Protein AF-A0A0Q5WQ61-F1 (afdb_monomer_lite)

Structure (mmCIF, N/CA/C/O backbone):
data_AF-A0A0Q5WQ61-F1
#
_entry.id   AF-A0A0Q5WQ61-F1
#
loop_
_atom_site.group_PDB
_atom_site.id
_atom_site.type_symbol
_atom_site.label_atom_id
_atom_site.label_alt_id
_atom_site.label_comp_id
_atom_site.label_asym_id
_atom_site.label_entity_id
_atom_site.label_seq_id
_atom_site.pdbx_PDB_ins_code
_atom_site.Cartn_x
_atom_site.Cartn_y
_atom_site.Cartn_z
_atom_site.occupancy
_atom_site.B_iso_or_equiv
_atom_site.auth_seq_id
_atom_site.auth_comp_id
_atom_site.auth_asym_id
_atom_site.auth_atom_id
_atom_site.pdbx_PDB_model_num
ATOM 1 N N . MET A 1 1 ? -1.335 -3.354 -9.719 1.00 56.50 1 MET A N 1
ATOM 2 C CA . MET A 1 1 ? -0.683 -2.643 -8.590 1.00 56.50 1 MET A CA 1
ATOM 3 C C . MET A 1 1 ? -1.381 -2.957 -7.273 1.00 56.50 1 MET A C 1
ATOM 5 O O . MET A 1 1 ? -0.746 -3.537 -6.408 1.00 56.50 1 MET A O 1
ATOM 9 N N . LEU A 1 2 ? -2.677 -2.667 -7.157 1.00 54.28 2 LEU A N 1
ATOM 10 C CA . LEU A 1 2 ? -3.498 -2.963 -5.979 1.00 54.28 2 LEU A CA 1
ATOM 11 C C . LEU A 1 2 ? -3.603 -4.471 -5.639 1.00 54.28 2 LEU A C 1
ATOM 13 O O . LEU A 1 2 ? -3.399 -4.837 -4.489 1.00 54.28 2 LEU A O 1
ATOM 17 N N . GLU A 1 3 ? -3.763 -5.367 -6.624 1.00 52.66 3 GLU A N 1
ATOM 18 C CA . GLU A 1 3 ? -3.766 -6.828 -6.377 1.00 52.66 3 GLU A CA 1
ATOM 19 C C . GLU A 1 3 ? -2.460 -7.351 -5.756 1.00 52.66 3 GLU A C 1
ATOM 21 O O . GLU A 1 3 ? -2.464 -8.275 -4.948 1.00 52.66 3 GLU A O 1
ATOM 26 N N . GLN A 1 4 ? -1.317 -6.741 -6.086 1.00 56.22 4 GLN A N 1
ATOM 27 C CA . GLN A 1 4 ? -0.029 -7.162 -5.526 1.00 56.22 4 GLN A CA 1
ATOM 28 C C . GLN A 1 4 ? 0.081 -6.816 -4.035 1.00 56.22 4 GLN A C 1
ATOM 30 O O . GLN A 1 4 ? 0.702 -7.573 -3.291 1.00 56.22 4 GLN A O 1
ATOM 35 N N . LEU A 1 5 ? -0.580 -5.740 -3.587 1.00 56.97 5 LEU A N 1
ATOM 36 C CA . LEU A 1 5 ? -0.651 -5.359 -2.173 1.00 56.97 5 LEU A CA 1
ATOM 37 C C . LEU A 1 5 ? -1.421 -6.393 -1.335 1.00 56.97 5 LEU A C 1
ATOM 39 O O . LEU A 1 5 ? -1.100 -6.572 -0.163 1.00 56.97 5 LEU A O 1
ATOM 43 N N . LEU A 1 6 ? -2.383 -7.101 -1.938 1.00 51.66 6 LEU A N 1
ATOM 44 C CA . LEU A 1 6 ? -3.174 -8.150 -1.283 1.00 51.66 6 LEU A CA 1
ATOM 45 C C . LEU A 1 6 ? -2.451 -9.504 -1.216 1.00 51.66 6 LEU A C 1
ATOM 47 O O . LEU A 1 6 ? -2.662 -10.263 -0.278 1.00 51.66 6 LEU A O 1
ATOM 51 N N . THR A 1 7 ? -1.579 -9.811 -2.183 1.00 55.62 7 THR A N 1
ATOM 52 C CA . THR A 1 7 ? -0.872 -11.112 -2.249 1.00 55.62 7 THR A CA 1
ATOM 53 C C . THR A 1 7 ? 0.320 -11.251 -1.292 1.00 55.62 7 THR A C 1
ATOM 55 O O . THR A 1 7 ? 0.933 -12.314 -1.239 1.00 55.62 7 THR A O 1
ATOM 58 N N . GLY A 1 8 ? 0.693 -10.192 -0.562 1.00 55.75 8 GLY A N 1
ATOM 59 C CA . GLY A 1 8 ? 1.890 -10.188 0.292 1.00 55.75 8 GLY A CA 1
ATOM 60 C C . GLY A 1 8 ? 3.217 -10.131 -0.480 1.00 55.75 8 GLY A C 1
ATOM 61 O O . GLY A 1 8 ? 4.282 -10.285 0.117 1.00 55.75 8 GLY A O 1
ATOM 62 N N . ALA A 1 9 ? 3.179 -9.897 -1.797 1.00 63.34 9 ALA A N 1
ATOM 63 C CA . ALA A 1 9 ? 4.379 -9.718 -2.605 1.00 63.34 9 ALA A CA 1
ATOM 64 C C . ALA A 1 9 ? 5.161 -8.474 -2.148 1.00 63.34 9 ALA A C 1
ATOM 66 O O . ALA A 1 9 ? 4.590 -7.409 -1.906 1.00 63.34 9 ALA A O 1
ATOM 67 N N . THR A 1 10 ? 6.485 -8.600 -2.047 1.00 70.94 10 THR A N 1
ATOM 68 C CA . THR A 1 10 ? 7.361 -7.465 -1.733 1.00 70.94 10 THR A CA 1
ATOM 69 C C . THR A 1 10 ? 7.332 -6.432 -2.859 1.00 70.94 10 THR A C 1
ATOM 71 O O . THR A 1 10 ? 7.145 -6.785 -4.026 1.00 70.94 10 THR A O 1
ATOM 74 N N . ASP A 1 11 ? 7.594 -5.164 -2.532 1.00 73.25 11 ASP A N 1
ATOM 75 C CA . ASP A 1 11 ? 7.620 -4.058 -3.501 1.00 73.25 11 ASP A CA 1
ATOM 76 C C . ASP A 1 11 ? 8.540 -4.347 -4.696 1.00 73.25 11 ASP A C 1
ATOM 78 O O . ASP A 1 11 ? 8.225 -3.980 -5.822 1.00 73.25 11 ASP A O 1
ATOM 82 N N . HIS A 1 12 ? 9.638 -5.075 -4.471 1.00 75.88 12 HIS A N 1
ATOM 83 C CA . HIS A 1 12 ? 10.545 -5.524 -5.527 1.00 75.88 12 HIS A CA 1
ATOM 84 C C . HIS A 1 12 ? 9.878 -6.517 -6.492 1.00 75.88 12 HIS A C 1
ATOM 86 O O . HIS A 1 12 ? 9.997 -6.394 -7.708 1.00 75.88 12 HIS A O 1
ATOM 92 N N . THR A 1 13 ? 9.152 -7.504 -5.966 1.00 80.12 13 THR A N 1
ATOM 93 C CA . THR A 1 13 ? 8.466 -8.514 -6.788 1.00 80.12 13 THR A CA 1
ATOM 94 C C . THR A 1 13 ? 7.319 -7.879 -7.570 1.00 80.12 13 THR A C 1
ATOM 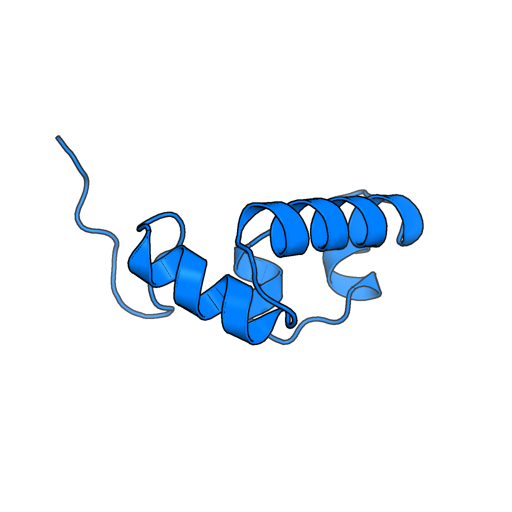96 O O . THR A 1 13 ? 7.136 -8.144 -8.759 1.00 80.12 13 THR A O 1
ATOM 99 N N . ALA A 1 14 ? 6.565 -6.997 -6.915 1.00 78.19 14 ALA A N 1
ATOM 100 C CA . ALA A 1 14 ? 5.477 -6.259 -7.535 1.00 78.19 14 ALA A CA 1
ATOM 101 C C . ALA A 1 14 ? 5.982 -5.275 -8.604 1.00 78.19 14 ALA A C 1
ATOM 103 O O . ALA A 1 14 ? 5.359 -5.157 -9.660 1.00 78.19 14 ALA A O 1
ATOM 104 N N . SER A 1 15 ? 7.120 -4.606 -8.374 1.00 80.69 15 SER A N 1
ATOM 105 C CA . SER A 1 15 ? 7.699 -3.679 -9.350 1.00 80.69 15 SER A CA 1
ATOM 106 C C . SER A 1 15 ? 8.174 -4.413 -10.604 1.00 80.69 15 SER A C 1
ATOM 108 O O . SER A 1 15 ? 7.853 -3.978 -11.705 1.00 80.69 15 SER A O 1
ATOM 110 N N . GLN A 1 16 ? 8.834 -5.568 -10.450 1.00 82.44 16 GLN A N 1
ATOM 111 C CA . GLN A 1 16 ? 9.249 -6.422 -11.572 1.00 82.44 16 GLN A CA 1
ATOM 112 C C . GLN A 1 16 ? 8.055 -6.886 -12.415 1.00 82.44 16 GLN A C 1
ATOM 114 O O . GLN A 1 16 ? 8.056 -6.727 -13.632 1.00 82.44 16 GLN A O 1
ATOM 119 N N . ARG A 1 17 ? 6.989 -7.383 -11.771 1.00 81.56 17 ARG A N 1
ATOM 120 C CA . ARG A 1 17 ? 5.762 -7.831 -12.462 1.00 81.56 17 ARG A CA 1
ATOM 121 C C . ARG A 1 17 ? 5.068 -6.722 -13.257 1.00 81.56 17 ARG A C 1
ATOM 123 O O . ARG A 1 17 ? 4.366 -7.017 -14.215 1.00 81.56 17 ARG A O 1
ATOM 130 N N . LEU A 1 18 ? 5.245 -5.465 -12.855 1.00 79.06 18 LEU A N 1
ATOM 131 C CA . LEU A 1 18 ? 4.649 -4.295 -13.506 1.00 79.06 18 LEU A CA 1
ATOM 132 C C . LEU A 1 18 ? 5.620 -3.567 -14.450 1.00 79.06 18 LEU A C 1
ATOM 134 O O . LEU A 1 18 ? 5.256 -2.521 -14.982 1.00 79.06 18 LEU A O 1
ATOM 138 N N . GLY A 1 19 ? 6.848 -4.070 -14.633 1.00 84.88 19 GLY A N 1
ATOM 139 C CA . GLY A 1 19 ? 7.875 -3.403 -15.441 1.00 84.88 19 GLY A CA 1
ATOM 140 C C . GLY A 1 19 ? 8.311 -2.040 -14.885 1.00 84.88 19 GLY A C 1
ATOM 141 O O . GLY A 1 19 ? 8.744 -1.171 -15.637 1.00 84.88 19 GLY A O 1
ATOM 142 N N . LEU A 1 20 ? 8.166 -1.820 -13.574 1.00 86.50 20 LEU A N 1
ATOM 143 C CA . LEU A 1 20 ? 8.502 -0.566 -12.901 1.00 86.50 20 LEU A CA 1
ATOM 144 C C . LEU A 1 20 ? 9.798 -0.698 -12.101 1.00 86.50 20 LEU A C 1
ATOM 146 O O . LEU A 1 20 ? 10.077 -1.729 -11.486 1.00 86.50 20 LEU A O 1
ATOM 150 N N . SER A 1 21 ? 10.557 0.397 -12.014 1.00 89.50 21 SER A N 1
ATOM 151 C CA . SER A 1 21 ? 11.651 0.470 -11.046 1.00 89.50 21 SER A CA 1
ATOM 152 C C . SER A 1 21 ? 11.099 0.480 -9.610 1.00 89.50 21 SER A C 1
ATOM 154 O O . SER A 1 21 ? 10.045 1.084 -9.370 1.00 89.50 21 SER A O 1
ATOM 156 N N . PRO A 1 22 ? 11.812 -0.105 -8.624 1.00 85.31 22 PRO A N 1
ATOM 157 C CA . PRO A 1 22 ? 11.352 -0.146 -7.232 1.00 85.31 22 PRO A CA 1
ATOM 158 C C . PRO A 1 22 ? 11.007 1.234 -6.656 1.00 85.31 22 PRO A C 1
ATOM 160 O O . PRO A 1 22 ? 10.020 1.385 -5.942 1.00 85.31 22 PRO A O 1
ATOM 163 N N . ARG A 1 23 ? 11.770 2.274 -7.027 1.00 87.56 23 ARG A N 1
ATOM 164 C CA . ARG A 1 23 ? 11.504 3.664 -6.616 1.00 87.56 23 ARG A CA 1
ATOM 165 C C . ARG A 1 23 ? 10.188 4.206 -7.169 1.00 87.56 23 ARG A C 1
ATOM 167 O O . ARG A 1 23 ? 9.451 4.864 -6.445 1.00 87.56 23 ARG A O 1
ATOM 174 N N . THR A 1 24 ? 9.883 3.925 -8.436 1.00 86.50 24 THR A N 1
ATOM 175 C CA . THR A 1 24 ? 8.626 4.368 -9.063 1.00 86.50 24 THR A CA 1
ATOM 176 C C . THR A 1 24 ? 7.436 3.649 -8.448 1.00 86.50 24 THR A C 1
ATOM 178 O O . THR A 1 24 ? 6.408 4.271 -8.197 1.00 86.50 24 THR A O 1
ATOM 181 N N . PHE A 1 25 ? 7.587 2.351 -8.180 1.00 86.00 25 PHE A N 1
ATOM 182 C CA . PHE A 1 25 ? 6.565 1.567 -7.501 1.00 86.00 25 PHE A CA 1
ATOM 183 C C . PHE A 1 25 ? 6.296 2.111 -6.092 1.00 86.00 25 PHE A C 1
ATOM 185 O O . PHE A 1 25 ? 5.154 2.422 -5.775 1.00 86.00 25 PHE A O 1
ATOM 192 N N . SER A 1 26 ? 7.348 2.314 -5.294 1.00 84.75 26 SER A N 1
ATOM 193 C CA . SER A 1 26 ? 7.240 2.855 -3.935 1.00 84.75 26 SER A CA 1
ATOM 194 C C . SER A 1 26 ? 6.586 4.241 -3.909 1.00 84.75 26 SER A C 1
ATOM 196 O O . SER A 1 26 ? 5.651 4.436 -3.140 1.00 84.75 26 SER A O 1
ATOM 198 N N . ARG A 1 27 ? 6.968 5.163 -4.808 1.00 88.12 27 ARG A N 1
ATOM 199 C CA . ARG A 1 27 ? 6.326 6.487 -4.909 1.00 88.12 27 ARG A CA 1
ATOM 200 C C . ARG A 1 27 ? 4.823 6.379 -5.172 1.00 88.12 27 ARG A C 1
ATOM 202 O O . ARG A 1 27 ? 4.040 6.990 -4.459 1.00 88.12 27 ARG A O 1
ATOM 209 N N . ARG A 1 28 ? 4.419 5.560 -6.149 1.00 86.88 28 ARG A N 1
ATOM 210 C CA . ARG A 1 28 ? 2.996 5.358 -6.466 1.00 86.88 28 ARG A CA 1
ATOM 211 C C . ARG A 1 28 ? 2.236 4.723 -5.301 1.00 86.88 28 ARG A C 1
ATOM 213 O O . ARG A 1 28 ? 1.067 5.029 -5.105 1.00 86.88 28 ARG A O 1
ATOM 220 N N . VA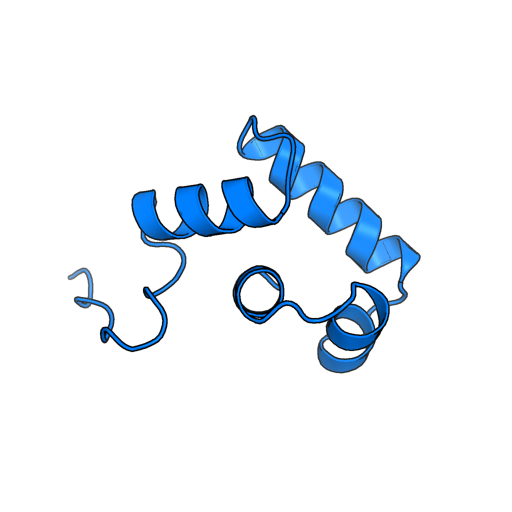L A 1 29 ? 2.867 3.815 -4.548 1.00 84.25 29 VAL A N 1
ATOM 221 C CA . VAL A 1 29 ? 2.256 3.234 -3.343 1.00 84.25 29 VAL A CA 1
ATOM 222 C C . VAL A 1 29 ? 2.052 4.316 -2.289 1.00 84.25 29 VAL A C 1
ATOM 224 O O . VAL A 1 29 ? 0.955 4.400 -1.754 1.00 84.25 29 VAL A O 1
ATOM 227 N N . SER A 1 30 ? 3.049 5.158 -2.017 1.00 85.75 30 SER A N 1
ATOM 228 C CA . SER A 1 30 ? 2.904 6.259 -1.058 1.00 85.75 30 SER A CA 1
ATOM 229 C C . SER A 1 30 ? 1.799 7.235 -1.465 1.00 85.75 30 SER A C 1
ATOM 231 O O . SER A 1 30 ? 0.929 7.518 -0.651 1.00 85.75 30 SER A O 1
ATOM 233 N N . GLU A 1 31 ? 1.760 7.656 -2.732 1.00 87.50 31 GLU A N 1
ATOM 234 C CA . GLU A 1 31 ? 0.694 8.518 -3.270 1.00 87.50 31 GLU A CA 1
ATOM 235 C C . GLU A 1 31 ? -0.696 7.878 -3.096 1.00 87.50 31 GLU A C 1
ATOM 237 O O . GLU A 1 31 ? -1.659 8.540 -2.717 1.00 87.50 31 GLU A O 1
ATOM 242 N N . LEU A 1 32 ? -0.805 6.566 -3.331 1.00 84.31 32 LEU A N 1
ATOM 243 C CA . LEU A 1 32 ? -2.044 5.815 -3.128 1.00 84.31 32 LEU A CA 1
ATOM 244 C C . LEU A 1 32 ? -2.450 5.759 -1.649 1.00 84.31 32 LEU A C 1
ATOM 246 O O . LEU A 1 32 ? -3.628 5.912 -1.339 1.00 84.31 32 LEU A O 1
ATOM 250 N N . LEU A 1 33 ? -1.497 5.522 -0.744 1.00 85.75 33 LEU A N 1
ATOM 251 C CA . LEU A 1 33 ? -1.743 5.486 0.699 1.00 85.75 33 LEU A CA 1
ATOM 252 C C . LEU A 1 33 ? -2.213 6.850 1.212 1.00 85.75 33 LEU A C 1
ATOM 254 O O . LEU A 1 33 ? -3.210 6.914 1.929 1.00 85.75 33 LEU A O 1
ATOM 258 N N . GLU A 1 34 ? -1.554 7.927 0.782 1.00 89.56 34 GLU A N 1
ATOM 259 C CA . GLU A 1 34 ? -1.940 9.307 1.086 1.00 89.56 34 GLU A CA 1
ATOM 260 C C . GLU A 1 34 ? -3.349 9.616 0.576 1.00 89.56 34 GLU A C 1
ATOM 262 O O . GLU A 1 34 ? -4.186 10.110 1.329 1.00 89.56 34 GLU A O 1
ATOM 267 N N . HIS A 1 35 ? -3.651 9.258 -0.675 1.00 86.81 35 HIS A N 1
ATOM 268 C CA . HIS A 1 35 ? -4.968 9.488 -1.266 1.00 86.81 35 HIS A CA 1
ATOM 269 C C . HIS A 1 35 ? -6.085 8.702 -0.563 1.00 86.81 35 HIS A C 1
ATOM 271 O O . HIS A 1 35 ? -7.219 9.168 -0.460 1.00 86.81 35 HIS A O 1
ATOM 277 N N . LEU A 1 36 ? -5.769 7.505 -0.069 1.00 84.38 36 LEU A N 1
ATOM 278 C CA . LEU A 1 36 ? -6.690 6.671 0.698 1.00 84.38 36 LEU A CA 1
ATOM 279 C C . LEU A 1 36 ? -6.760 7.056 2.186 1.00 84.38 36 LEU A C 1
ATOM 281 O O . LEU A 1 36 ? -7.630 6.544 2.888 1.00 84.38 36 LEU A O 1
ATOM 285 N N . GLY A 1 37 ? -5.873 7.931 2.672 1.00 89.25 37 GLY A N 1
ATOM 286 C CA . GLY A 1 37 ? -5.788 8.311 4.084 1.00 89.25 37 GLY A CA 1
ATOM 287 C C . GLY A 1 37 ? -5.364 7.163 5.005 1.00 89.25 37 GLY A C 1
ATOM 288 O O . GLY A 1 37 ? -5.732 7.144 6.178 1.00 89.25 37 GLY A O 1
ATOM 289 N N . VAL A 1 38 ? -4.623 6.184 4.482 1.00 88.44 38 VAL A N 1
ATOM 290 C CA . VAL A 1 38 ? -4.178 5.002 5.232 1.00 88.44 38 VAL A CA 1
ATOM 291 C C . VAL A 1 38 ? -2.662 4.986 5.396 1.00 88.44 38 VAL A C 1
ATOM 293 O O . VAL A 1 38 ? -1.927 5.584 4.619 1.00 88.44 38 VAL A O 1
ATOM 296 N N . LEU A 1 39 ? -2.175 4.256 6.398 1.00 84.06 39 LEU A N 1
ATOM 297 C CA . LEU A 1 39 ? -0.752 4.227 6.753 1.00 84.06 39 LEU A CA 1
ATOM 298 C C . LEU A 1 39 ? -0.069 2.908 6.383 1.00 84.06 39 LEU A C 1
ATOM 300 O O . LEU A 1 39 ? 1.146 2.775 6.516 1.00 84.06 39 LEU A O 1
ATOM 304 N N . SER A 1 40 ? -0.828 1.912 5.921 1.00 81.69 40 SER A N 1
ATOM 305 C CA . SER A 1 40 ? -0.272 0.618 5.538 1.00 81.69 40 SER A CA 1
ATOM 306 C C . SER A 1 40 ? -0.883 0.066 4.256 1.00 81.69 40 SER A C 1
ATOM 308 O O . SER A 1 40 ? -2.055 0.266 3.942 1.00 81.69 40 SER A O 1
ATOM 310 N N . ARG A 1 41 ? -0.075 -0.710 3.531 1.00 74.69 41 ARG A N 1
ATOM 311 C CA . ARG A 1 41 ? -0.481 -1.434 2.317 1.00 74.69 41 ARG A CA 1
ATOM 312 C C . ARG A 1 41 ? -1.651 -2.389 2.566 1.00 74.69 41 ARG A C 1
ATOM 314 O O . ARG A 1 41 ? -2.504 -2.545 1.700 1.00 74.69 41 ARG A O 1
ATOM 321 N N . PHE A 1 42 ? -1.712 -2.980 3.758 1.00 76.00 42 PHE A N 1
ATOM 322 C CA . PHE A 1 42 ? -2.826 -3.830 4.168 1.00 76.00 42 PHE A CA 1
ATOM 323 C C . PHE A 1 42 ? -4.116 -3.018 4.331 1.00 76.00 42 PHE A C 1
ATOM 325 O O . PHE A 1 42 ? -5.150 -3.400 3.792 1.00 76.00 42 PHE A O 1
ATOM 332 N N . GLN A 1 43 ? -4.044 -1.860 4.998 1.00 80.69 43 GLN A N 1
ATOM 333 C CA . GLN A 1 43 ? -5.181 -0.943 5.118 1.00 80.69 43 GLN A CA 1
ATOM 334 C C . GLN A 1 43 ? -5.642 -0.439 3.746 1.00 80.69 43 GLN A C 1
ATOM 336 O O . GLN A 1 43 ? -6.841 -0.370 3.504 1.00 80.69 43 GLN A O 1
ATOM 341 N N . ALA A 1 44 ? -4.714 -0.167 2.822 1.00 81.25 44 ALA A N 1
ATOM 342 C CA . ALA A 1 44 ? -5.063 0.153 1.437 1.00 81.25 44 ALA A CA 1
ATOM 343 C C . ALA A 1 44 ? -5.765 -1.006 0.724 1.00 81.25 44 ALA A C 1
ATOM 345 O O . ALA A 1 44 ? -6.704 -0.762 -0.023 1.00 81.25 44 ALA A O 1
ATOM 346 N N . GLY A 1 45 ? -5.343 -2.251 0.961 1.00 75.81 45 GLY A N 1
ATOM 347 C CA . GLY A 1 45 ? -6.021 -3.438 0.440 1.00 75.81 45 GLY A CA 1
ATOM 348 C C . GLY A 1 45 ? -7.467 -3.548 0.932 1.00 75.81 45 GLY A C 1
ATOM 349 O O . GLY A 1 45 ? -8.365 -3.760 0.124 1.00 75.81 45 GLY A O 1
ATOM 350 N N . VAL A 1 46 ? -7.704 -3.334 2.231 1.00 81.44 46 VAL A N 1
ATOM 351 C CA . VAL A 1 46 ? -9.057 -3.309 2.819 1.00 81.44 46 VAL A CA 1
ATOM 352 C C . VAL A 1 46 ? -9.886 -2.161 2.239 1.00 81.44 46 VAL A C 1
ATOM 354 O O . VAL A 1 46 ? -10.971 -2.394 1.718 1.00 81.44 46 VAL A O 1
ATOM 357 N N . ALA A 1 47 ? -9.341 -0.941 2.229 1.00 80.12 47 ALA A N 1
ATOM 358 C CA . ALA A 1 47 ? -10.019 0.235 1.690 1.00 80.12 47 ALA A CA 1
ATOM 359 C C . ALA A 1 47 ? -10.351 0.093 0.194 1.00 80.12 47 ALA A C 1
ATOM 361 O O . ALA A 1 47 ? -11.376 0.591 -0.265 1.00 80.12 47 ALA A O 1
ATOM 362 N N . ALA A 1 48 ? -9.503 -0.590 -0.577 1.00 77.19 48 ALA A N 1
ATOM 363 C CA . ALA A 1 48 ? -9.749 -0.868 -1.986 1.00 77.19 48 ALA A CA 1
ATOM 364 C C . ALA A 1 48 ? -10.889 -1.872 -2.204 1.00 77.19 48 ALA A C 1
ATOM 366 O O . ALA A 1 48 ? -11.641 -1.713 -3.162 1.00 77.19 48 ALA A O 1
ATOM 367 N N . VAL A 1 49 ? -11.046 -2.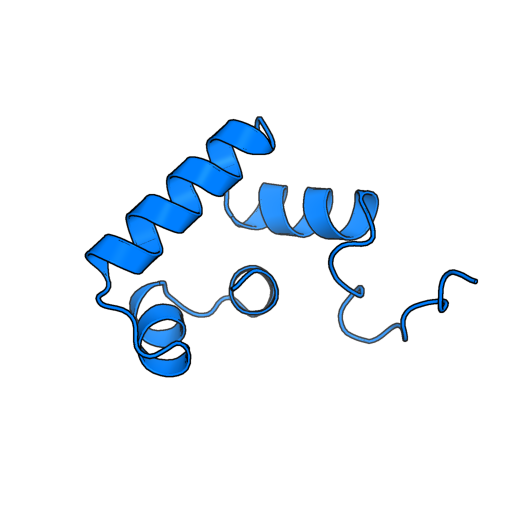865 -1.322 1.00 77.62 49 VAL A N 1
ATOM 368 C CA . VAL A 1 49 ? -12.203 -3.776 -1.338 1.00 77.62 49 VAL A CA 1
ATOM 369 C C . VAL A 1 49 ? -13.477 -3.023 -0.949 1.00 77.62 49 VAL A C 1
ATOM 37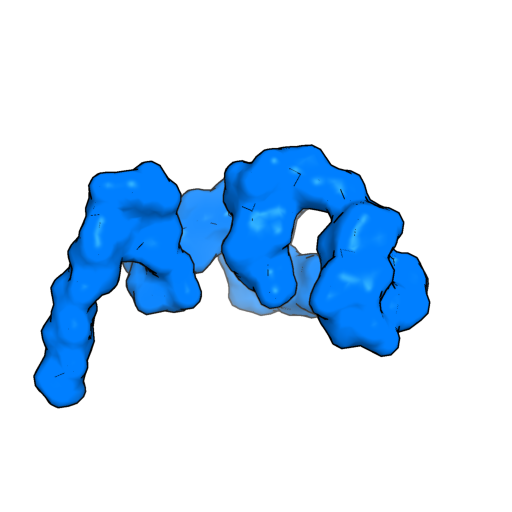1 O O . VAL A 1 49 ? -14.472 -3.121 -1.661 1.00 77.62 49 VAL A O 1
ATOM 374 N N . ASP A 1 50 ? -13.436 -2.201 0.104 1.00 79.06 50 ASP A N 1
ATOM 375 C CA . ASP A 1 50 ? -14.590 -1.397 0.542 1.00 79.06 50 ASP A CA 1
ATOM 376 C C . ASP A 1 50 ? -15.047 -0.394 -0.532 1.00 79.06 50 ASP A C 1
ATOM 378 O O . ASP A 1 50 ? -16.234 -0.098 -0.658 1.00 79.06 50 ASP A O 1
ATOM 382 N N . LYS A 1 51 ? -14.108 0.118 -1.338 1.00 76.25 51 LYS A N 1
ATOM 383 C CA . LYS A 1 51 ? -14.382 0.998 -2.487 1.00 76.25 51 LYS A CA 1
ATOM 384 C C . LYS A 1 51 ? -14.728 0.250 -3.782 1.00 76.25 51 LYS A C 1
ATOM 386 O O . LYS A 1 51 ? -15.000 0.908 -4.785 1.00 76.25 51 LYS A O 1
ATOM 391 N N . GLY A 1 52 ? -14.693 -1.085 -3.794 1.00 72.38 52 GLY A N 1
ATOM 392 C CA . GLY A 1 52 ? -14.972 -1.906 -4.980 1.00 72.38 52 GLY A CA 1
ATOM 393 C C . GLY A 1 52 ? -13.910 -1.825 -6.085 1.00 72.38 52 GLY A C 1
ATOM 394 O O . GLY A 1 52 ? -14.197 -2.131 -7.236 1.00 72.38 52 GLY A O 1
ATOM 395 N N . TRP A 1 53 ? -12.688 -1.386 -5.768 1.00 73.00 53 TRP A N 1
ATOM 396 C CA . TRP A 1 53 ? -11.561 -1.317 -6.715 1.00 73.00 53 TRP A CA 1
ATOM 397 C C . TRP A 1 53 ? -10.839 -2.655 -6.886 1.00 73.00 53 TRP A C 1
ATOM 399 O O . TRP A 1 53 ? -10.103 -2.847 -7.853 1.00 73.00 53 TRP A O 1
ATOM 409 N N . LEU A 1 54 ? -10.999 -3.550 -5.913 1.00 64.31 54 LEU A N 1
ATOM 410 C CA . LEU A 1 54 ? -10.450 -4.896 -5.908 1.00 64.31 54 LEU A CA 1
ATOM 411 C C . LEU A 1 54 ? -11.539 -5.877 -5.511 1.00 64.31 54 LEU A C 1
ATOM 413 O O . LEU A 1 54 ? -12.287 -5.627 -4.565 1.00 64.31 54 LEU A O 1
ATOM 417 N N . ASP A 1 55 ? -11.543 -7.032 -6.165 1.00 57.56 55 ASP A N 1
ATOM 418 C CA . ASP A 1 55 ? -12.252 -8.184 -5.641 1.00 57.56 55 ASP A CA 1
ATOM 419 C C . ASP A 1 55 ? -11.600 -8.685 -4.363 1.00 57.56 55 ASP A C 1
ATOM 421 O O . ASP A 1 55 ? -10.372 -8.780 -4.257 1.00 57.56 55 ASP A O 1
ATOM 425 N N . ARG A 1 56 ? -12.430 -9.094 -3.401 1.00 54.81 56 ARG A N 1
ATOM 426 C CA . ARG A 1 56 ? -11.949 -9.958 -2.324 1.00 54.81 56 ARG A CA 1
ATOM 427 C C . ARG A 1 56 ? -11.375 -11.218 -2.994 1.00 54.81 56 ARG A C 1
ATOM 429 O O . ARG A 1 56 ? -12.112 -11.867 -3.735 1.00 54.81 56 ARG A O 1
ATOM 436 N N . PRO A 1 57 ? -10.107 -11.602 -2.753 1.00 49.06 57 PRO A N 1
ATOM 437 C CA . PRO A 1 57 ? -9.538 -12.785 -3.390 1.00 49.06 57 PRO A CA 1
ATOM 438 C C . PRO A 1 57 ? -10.410 -14.007 -3.063 1.00 49.06 57 PRO A C 1
ATOM 440 O O . PRO A 1 57 ? -10.569 -14.363 -1.897 1.00 49.06 57 PRO A O 1
ATOM 443 N N . GLY A 1 58 ? -11.023 -14.596 -4.096 1.00 53.66 58 GLY A N 1
ATOM 444 C CA . GLY A 1 58 ? -11.962 -15.720 -3.981 1.00 53.66 58 GLY A CA 1
ATOM 445 C C . GLY A 1 58 ? -13.458 -15.380 -4.065 1.00 53.66 58 GLY A C 1
ATOM 446 O O . GLY A 1 58 ? -14.271 -16.297 -3.982 1.00 53.66 58 GLY A O 1
ATOM 447 N N . VAL A 1 59 ? -13.849 -14.116 -4.260 1.00 50.00 59 VAL A N 1
ATOM 448 C CA . VAL A 1 59 ? -15.242 -13.721 -4.536 1.00 50.00 59 VAL A CA 1
ATOM 449 C C . VAL A 1 59 ? -15.266 -12.969 -5.872 1.00 50.00 59 VAL A C 1
ATOM 451 O O . VAL A 1 59 ? -14.562 -11.973 -5.976 1.00 50.00 59 VAL A O 1
ATOM 454 N N . PRO A 1 60 ? -15.998 -13.434 -6.902 1.00 48.31 60 PRO A N 1
ATOM 455 C CA . PRO A 1 60 ? -16.076 -12.732 -8.180 1.00 48.31 60 PRO A CA 1
ATOM 456 C C . PRO A 1 60 ? -16.832 -11.401 -8.047 1.00 48.31 60 PRO A C 1
ATOM 458 O O . PRO A 1 60 ? -17.900 -11.352 -7.434 1.00 48.31 60 PRO A O 1
ATOM 461 N N . SER A 1 61 ? -16.299 -10.354 -8.678 1.00 53.41 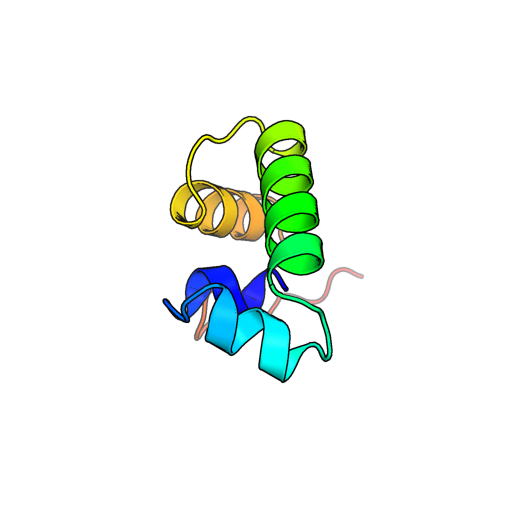61 SER A N 1
ATOM 462 C CA . SER A 1 61 ? -16.830 -8.989 -8.672 1.00 53.41 61 SER A CA 1
ATOM 463 C C . SER A 1 61 ? -18.264 -8.974 -9.164 1.00 53.41 61 SER A C 1
ATOM 465 O O . SER A 1 61 ? -18.521 -9.425 -10.290 1.00 53.41 61 SER A O 1
ATOM 467 N N . PRO A 1 62 ? -19.215 -8.413 -8.392 1.00 46.88 62 PRO A N 1
ATOM 468 C CA . PRO A 1 62 ? -20.508 -8.074 -8.943 1.00 46.88 62 PRO A CA 1
ATOM 469 C C . PRO A 1 62 ? -20.263 -6.958 -9.957 1.00 46.88 62 PRO A C 1
ATOM 471 O O . PRO A 1 62 ? -19.856 -5.851 -9.606 1.00 46.88 62 PRO A O 1
ATOM 474 N N . ARG A 1 63 ? -20.445 -7.287 -11.239 1.00 53.09 63 ARG A N 1
ATOM 475 C CA . ARG A 1 63 ? -20.367 -6.321 -12.336 1.00 53.09 63 ARG A CA 1
ATOM 476 C C . ARG A 1 63 ? -21.292 -5.149 -11.993 1.00 53.09 63 ARG A C 1
ATOM 478 O O . ARG A 1 63 ? -22.490 -5.367 -11.815 1.00 53.09 63 ARG A O 1
ATOM 485 N N . LEU A 1 64 ? -20.742 -3.940 -11.874 1.00 41.72 64 LEU A N 1
ATOM 486 C CA . LEU A 1 64 ? -21.566 -2.733 -11.907 1.00 41.72 64 LEU A CA 1
ATOM 487 C C . LEU A 1 64 ? -22.228 -2.642 -13.301 1.00 41.72 64 LEU A C 1
ATOM 489 O O . LEU A 1 64 ? -21.588 -3.059 -14.274 1.00 41.72 64 LEU A O 1
ATOM 493 N N . PRO A 1 65 ? -23.482 -2.162 -13.401 1.00 48.06 65 PRO A N 1
ATOM 494 C CA . PRO A 1 65 ? -24.157 -1.952 -14.681 1.00 48.06 65 PRO A CA 1
ATOM 495 C C . PRO A 1 65 ? -23.470 -0.889 -15.547 1.00 48.06 65 PRO A C 1
ATOM 497 O O . PRO A 1 65 ? -22.826 0.025 -14.979 1.00 48.06 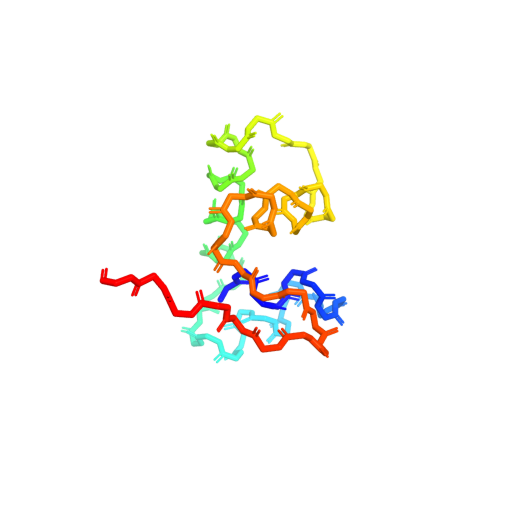65 PRO A O 1
#

pLDDT: mean 72.76, std 14.23, range [41.72, 89.56]

Secondary structure (DSSP, 8-state):
-HHHHHTT--HHHHHHHTT--HHHHHHHHHHHHHHHT-SSHHHHHHHHHHTTSS--TTS------

Sequence (65 aa):
MLEQLLTGATDHTASQRLGLSPRTFSRRVSELLEHLGVLSRFQAGVAAVDKGWLDRPGVPSPRLP

Radius of gyration: 12.23 Å; chains: 1; bounding box: 36×25×22 Å

Foldseek 3Di:
DLVCLVVPHDLVRVCVVVVHDSVVSVVVQVVLCVVLVHDGSVVSNVSCVVVQVDDDVPDDRPDDD